Protein AF-A0A831XTN6-F1 (afdb_monomer_lite)

Radius of gyration: 26.87 Å; chains: 1; bounding box: 68×41×62 Å

pLDDT: mean 73.23, std 20.13, range [35.06, 96.0]

Structure (mmCIF, N/CA/C/O backbone):
data_AF-A0A831XTN6-F1
#
_entry.id   AF-A0A831XTN6-F1
#
loop_
_atom_site.group_PDB
_atom_site.id
_atom_site.type_symbol
_atom_site.label_atom_id
_atom_site.label_alt_id
_atom_site.label_comp_id
_atom_site.label_asym_id
_atom_site.label_entity_id
_atom_site.label_seq_id
_atom_site.pdbx_PDB_ins_code
_atom_site.Cartn_x
_atom_site.Cartn_y
_atom_site.Cartn_z
_atom_site.occupancy
_atom_site.B_iso_or_equiv
_atom_site.auth_seq_id
_atom_site.auth_comp_id
_atom_site.auth_asym_id
_atom_site.auth_atom_id
_atom_site.pdbx_PDB_model_num
ATOM 1 N N . MET A 1 1 ? -16.492 12.397 29.092 1.00 52.09 1 MET A N 1
ATOM 2 C CA . MET A 1 1 ? -15.744 11.549 28.146 1.00 52.09 1 MET A CA 1
ATOM 3 C C . MET A 1 1 ? -14.907 10.580 28.959 1.00 52.09 1 MET A C 1
ATOM 5 O O . MET A 1 1 ? -14.128 11.041 29.787 1.00 52.09 1 MET A O 1
ATOM 9 N N . SER A 1 2 ? -15.124 9.276 28.821 1.00 69.94 2 SER A N 1
ATOM 10 C CA . SER A 1 2 ? -14.352 8.264 29.554 1.00 69.94 2 SER A CA 1
ATOM 11 C C . SER A 1 2 ? -13.003 7.994 28.875 1.00 69.94 2 SER A C 1
ATOM 13 O O . SER A 1 2 ? -12.858 8.210 27.672 1.00 69.94 2 SER A O 1
ATOM 15 N N . ILE A 1 3 ? -12.017 7.496 29.633 1.00 70.88 3 ILE A N 1
ATOM 16 C CA . ILE A 1 3 ? -10.706 7.072 29.098 1.00 70.88 3 ILE A CA 1
ATOM 17 C C . ILE A 1 3 ? -10.896 6.105 27.910 1.00 70.88 3 ILE A C 1
ATOM 19 O O . ILE A 1 3 ? -10.268 6.280 26.870 1.00 70.88 3 ILE A O 1
ATOM 23 N N . ARG A 1 4 ? -11.870 5.188 28.005 1.00 66.75 4 ARG A N 1
ATOM 24 C CA . ARG A 1 4 ? -12.209 4.204 26.962 1.00 66.75 4 ARG A CA 1
ATOM 25 C C . ARG A 1 4 ? -12.845 4.797 25.695 1.00 66.75 4 ARG A C 1
ATOM 27 O O . ARG A 1 4 ? -12.539 4.349 24.597 1.00 66.75 4 ARG A O 1
ATOM 34 N N . GLU A 1 5 ? -13.688 5.830 25.799 1.00 73.38 5 GLU A N 1
ATOM 35 C CA . GLU A 1 5 ? -14.213 6.535 24.607 1.00 73.38 5 GLU A CA 1
ATOM 36 C C . GLU A 1 5 ? -13.087 7.209 23.813 1.00 73.38 5 GLU A C 1
ATOM 38 O O . GLU A 1 5 ? -13.129 7.279 22.582 1.00 73.38 5 GLU A O 1
ATOM 43 N N . ASN A 1 6 ? -12.064 7.694 24.520 1.00 80.31 6 ASN A N 1
ATOM 44 C CA . ASN A 1 6 ? -10.897 8.299 23.895 1.00 80.31 6 ASN A CA 1
ATOM 45 C C . ASN A 1 6 ? -10.014 7.242 23.207 1.00 80.31 6 ASN A C 1
ATOM 47 O O . ASN A 1 6 ? -9.513 7.497 22.115 1.00 80.31 6 ASN A O 1
ATOM 51 N N . GLU A 1 7 ? -9.893 6.043 23.786 1.00 79.94 7 GLU A N 1
ATOM 52 C CA . GLU A 1 7 ? -9.185 4.901 23.185 1.00 79.94 7 GLU A CA 1
ATOM 53 C C . GLU A 1 7 ? -9.844 4.434 21.879 1.00 79.94 7 GLU A C 1
ATOM 55 O O . GLU A 1 7 ? -9.161 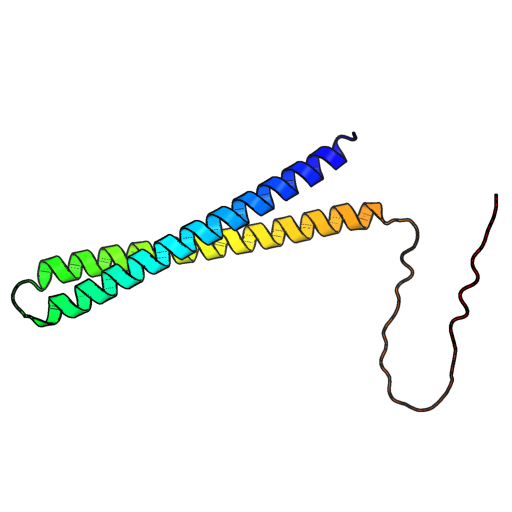4.324 20.861 1.00 79.94 7 GLU A O 1
ATOM 60 N N . ILE A 1 8 ? -11.172 4.255 21.855 1.00 79.19 8 ILE A N 1
ATOM 61 C CA . ILE A 1 8 ? -11.903 3.877 20.629 1.00 79.19 8 ILE A CA 1
ATOM 62 C C . ILE A 1 8 ? -11.737 4.952 19.549 1.00 79.19 8 ILE A C 1
ATOM 64 O O . ILE A 1 8 ? -11.508 4.641 18.377 1.00 79.19 8 ILE A O 1
ATOM 68 N N . ARG A 1 9 ? -11.814 6.234 19.925 1.00 81.50 9 ARG A N 1
ATOM 69 C CA . ARG A 1 9 ? -11.598 7.345 18.989 1.00 81.50 9 ARG A CA 1
ATOM 70 C C . ARG A 1 9 ? -10.172 7.353 18.431 1.00 81.50 9 ARG A C 1
ATOM 72 O O . ARG A 1 9 ? -10.014 7.540 17.227 1.00 81.50 9 ARG A O 1
ATOM 79 N N . SER A 1 10 ? -9.165 7.124 19.276 1.00 85.31 10 SER A N 1
ATOM 80 C CA . SER A 1 10 ? -7.760 7.026 18.857 1.00 85.31 10 SER A CA 1
ATOM 81 C C . SER A 1 10 ? -7.562 5.893 17.853 1.00 85.31 10 SER A C 1
ATOM 83 O O . SER A 1 10 ? -6.994 6.096 16.785 1.00 85.31 10 SER A O 1
ATOM 85 N N . ARG A 1 11 ? -8.128 4.715 18.127 1.00 81.31 11 ARG A N 1
ATOM 86 C CA . ARG A 1 11 ? -8.008 3.561 17.226 1.00 81.31 11 ARG A CA 1
ATOM 87 C C . ARG A 1 11 ? -8.731 3.758 15.902 1.00 81.31 11 ARG A C 1
ATOM 89 O O . ARG A 1 11 ? -8.237 3.332 14.864 1.00 81.31 11 ARG A O 1
ATOM 96 N N . ARG A 1 12 ? -9.888 4.427 15.901 1.00 82.88 12 ARG A N 1
ATOM 97 C CA . ARG A 1 12 ? -10.576 4.807 14.655 1.00 82.88 12 ARG A CA 1
ATOM 98 C C . ARG A 1 12 ? -9.714 5.744 13.805 1.00 82.88 12 ARG A C 1
ATOM 100 O O . ARG A 1 12 ? -9.637 5.549 12.596 1.00 82.88 12 ARG A O 1
ATOM 107 N N . PHE A 1 13 ? -9.026 6.697 14.434 1.00 89.38 13 PHE A N 1
ATOM 108 C CA . PHE A 1 13 ? -8.073 7.565 13.745 1.00 89.38 13 PHE A CA 1
ATOM 109 C C . PHE A 1 13 ? -6.900 6.769 13.146 1.00 89.38 13 PHE A C 1
ATOM 111 O O . PHE A 1 13 ? -6.599 6.925 11.966 1.00 89.38 13 PHE A O 1
ATOM 118 N N . GLU A 1 14 ? -6.298 5.849 13.905 1.00 87.00 14 GLU A N 1
ATOM 119 C CA . GLU A 1 14 ? -5.234 4.959 13.405 1.00 87.00 14 GLU A CA 1
ATOM 120 C C . GLU A 1 14 ? -5.700 4.097 12.219 1.00 87.00 14 GLU A C 1
ATOM 122 O O . GLU A 1 14 ? -4.979 3.931 11.234 1.00 87.00 14 GLU A O 1
ATOM 127 N N . VAL A 1 15 ? -6.932 3.582 12.273 1.00 89.31 15 VAL A N 1
ATOM 128 C CA . VAL A 1 15 ? -7.567 2.846 11.171 1.00 89.31 15 VAL A CA 1
ATOM 129 C C . VAL A 1 15 ? -7.684 3.701 9.909 1.00 89.31 15 VAL A C 1
ATOM 131 O O . VAL A 1 15 ? -7.424 3.204 8.808 1.00 89.31 15 VAL A O 1
ATOM 134 N N . ASP A 1 16 ? -8.067 4.968 10.040 1.00 89.44 16 ASP A N 1
ATOM 135 C CA . ASP A 1 16 ? -8.192 5.878 8.903 1.00 89.44 16 ASP A CA 1
ATOM 136 C C . ASP A 1 16 ? -6.826 6.262 8.314 1.00 89.44 16 ASP A C 1
ATOM 138 O O . ASP A 1 16 ? -6.676 6.270 7.087 1.00 89.44 16 ASP A O 1
ATOM 142 N N . GLU A 1 17 ? -5.808 6.462 9.151 1.00 93.00 17 GLU A N 1
ATOM 143 C CA . GLU A 1 17 ? -4.424 6.678 8.710 1.00 93.00 17 GLU A CA 1
ATOM 144 C C . GLU A 1 17 ? -3.864 5.450 7.973 1.00 93.00 17 GLU A C 1
ATOM 146 O O . GLU A 1 17 ? -3.308 5.578 6.880 1.00 93.00 17 GLU A O 1
ATOM 151 N N . MET A 1 18 ? -4.098 4.234 8.479 1.00 90.00 18 MET A N 1
ATOM 152 C CA . MET A 1 18 ? -3.713 3.001 7.778 1.00 90.00 18 MET A CA 1
ATOM 153 C C . MET A 1 18 ? -4.413 2.863 6.420 1.00 90.00 18 MET A C 1
ATOM 155 O O . MET A 1 18 ? -3.795 2.455 5.434 1.00 90.00 18 MET A O 1
ATOM 159 N N . ARG A 1 19 ? -5.698 3.234 6.326 1.00 90.19 19 ARG A N 1
ATOM 160 C CA . ARG A 1 19 ? -6.436 3.246 5.050 1.00 90.19 19 ARG A CA 1
ATOM 161 C C . ARG A 1 19 ? -5.873 4.273 4.072 1.00 90.19 19 ARG A C 1
ATOM 163 O O . ARG A 1 19 ? -5.851 3.993 2.873 1.00 90.19 19 ARG A O 1
ATOM 170 N N . ARG A 1 20 ? -5.457 5.449 4.552 1.00 94.50 20 ARG A N 1
ATOM 171 C CA . ARG A 1 20 ? -4.783 6.462 3.728 1.00 94.50 20 ARG A CA 1
ATOM 172 C C . ARG A 1 20 ? -3.459 5.914 3.204 1.00 94.50 20 ARG A C 1
ATOM 174 O O . ARG A 1 20 ? -3.301 5.825 1.993 1.00 94.50 20 ARG A O 1
ATOM 181 N N . LYS A 1 21 ? -2.612 5.388 4.091 1.00 92.88 21 LYS A N 1
ATOM 182 C CA . LYS A 1 21 ? -1.323 4.784 3.734 1.00 92.88 21 LYS A CA 1
ATOM 183 C C . LYS A 1 21 ? -1.448 3.677 2.680 1.00 92.88 21 LYS A C 1
ATOM 185 O O . LYS A 1 21 ? -0.684 3.654 1.723 1.00 92.88 21 LYS A O 1
ATOM 190 N N . ILE A 1 22 ? -2.428 2.776 2.808 1.00 91.38 22 ILE A N 1
ATOM 191 C CA . ILE A 1 22 ? -2.685 1.731 1.795 1.00 91.38 22 ILE A CA 1
ATOM 192 C C . ILE A 1 22 ? -3.004 2.342 0.426 1.00 91.38 22 ILE A C 1
ATOM 194 O O . ILE A 1 22 ? -2.594 1.793 -0.595 1.00 91.38 22 ILE A O 1
ATOM 198 N N . ARG A 1 23 ? -3.757 3.445 0.398 1.00 94.81 23 ARG A N 1
ATOM 199 C CA . ARG A 1 23 ? -4.134 4.141 -0.835 1.00 94.81 23 ARG A CA 1
ATOM 200 C C . ARG A 1 23 ? -2.915 4.773 -1.500 1.00 94.81 23 ARG A C 1
ATOM 202 O O . ARG A 1 23 ? -2.697 4.532 -2.681 1.00 94.81 23 ARG A O 1
ATOM 209 N N . ASP A 1 24 ? -2.106 5.479 -0.718 1.00 93.81 24 ASP A N 1
ATOM 210 C CA . ASP A 1 24 ? -0.901 6.160 -1.196 1.00 93.81 24 ASP A CA 1
ATOM 211 C C . ASP A 1 24 ? 0.121 5.145 -1.737 1.00 93.81 24 ASP A C 1
ATOM 213 O O . ASP A 1 24 ? 0.675 5.312 -2.823 1.00 93.81 24 ASP A O 1
ATOM 217 N N . LEU A 1 25 ? 0.307 4.023 -1.032 1.00 92.06 25 LEU A N 1
ATOM 218 C CA . LEU A 1 25 ? 1.157 2.924 -1.493 1.00 92.06 25 LEU A CA 1
ATOM 219 C C . LEU A 1 25 ? 0.626 2.270 -2.776 1.00 92.06 25 LEU A C 1
ATOM 221 O O . LEU A 1 25 ? 1.412 1.897 -3.643 1.00 92.06 25 LEU A O 1
ATOM 225 N N . ALA A 1 26 ? -0.694 2.121 -2.918 1.00 91.44 26 ALA A N 1
ATOM 226 C CA . ALA A 1 26 ? -1.293 1.573 -4.133 1.00 91.44 26 ALA A CA 1
ATOM 227 C C . ALA A 1 26 ? -1.114 2.511 -5.338 1.00 91.44 26 ALA A C 1
ATOM 229 O O . ALA A 1 26 ? -0.870 2.037 -6.447 1.00 91.44 26 ALA A O 1
ATOM 230 N N . GLU A 1 27 ? -1.188 3.825 -5.126 1.00 95.31 27 GLU A N 1
ATOM 231 C CA . GLU A 1 27 ? -0.905 4.814 -6.165 1.00 95.31 27 GLU A CA 1
ATOM 232 C C . GLU A 1 27 ? 0.570 4.779 -6.584 1.00 95.31 27 GLU A C 1
ATOM 234 O O . GLU A 1 27 ? 0.871 4.684 -7.775 1.00 95.31 27 GLU A O 1
ATOM 239 N N . LEU A 1 28 ? 1.492 4.758 -5.615 1.00 94.19 28 LEU A N 1
ATOM 240 C CA . LEU A 1 28 ? 2.924 4.633 -5.889 1.00 94.19 28 LEU A CA 1
ATOM 241 C C . LEU A 1 28 ? 3.241 3.342 -6.656 1.00 94.19 28 LEU A C 1
ATOM 243 O O . LEU A 1 28 ? 4.033 3.352 -7.600 1.00 94.19 28 LEU A O 1
ATOM 247 N N . LYS A 1 29 ?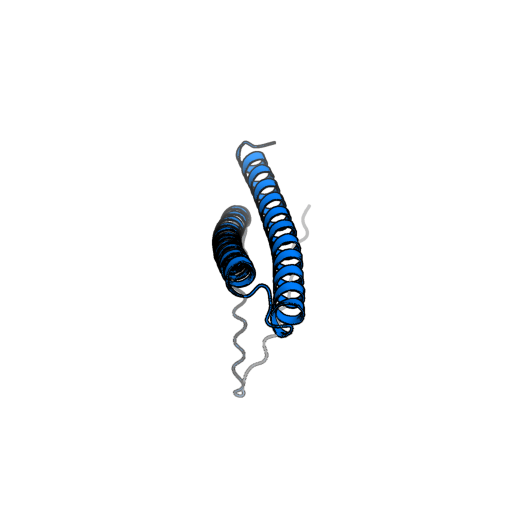 2.583 2.235 -6.295 1.00 93.25 29 LYS A N 1
ATOM 248 C CA . LYS A 1 29 ? 2.688 0.966 -7.019 1.00 93.25 29 LYS A CA 1
ATOM 249 C C . LYS A 1 29 ? 2.312 1.132 -8.495 1.00 93.25 29 LYS A C 1
ATOM 251 O O . LYS A 1 29 ? 3.088 0.737 -9.360 1.00 93.25 29 LYS A O 1
ATOM 256 N N . ALA A 1 30 ? 1.169 1.755 -8.782 1.00 93.00 30 ALA A N 1
ATOM 257 C CA . ALA A 1 30 ? 0.702 1.971 -10.152 1.00 93.00 30 ALA A CA 1
ATOM 258 C C . ALA A 1 30 ? 1.665 2.859 -10.966 1.00 93.00 30 ALA A C 1
ATOM 260 O O . ALA A 1 30 ? 1.911 2.606 -12.147 1.00 93.00 30 ALA A O 1
ATOM 261 N N . GLN A 1 31 ? 2.262 3.875 -10.335 1.00 93.19 31 GLN A N 1
ATOM 262 C CA . GLN A 1 31 ? 3.274 4.726 -10.972 1.00 93.19 31 GLN A CA 1
ATOM 263 C C . GLN A 1 31 ? 4.556 3.947 -11.321 1.00 93.19 31 GLN A C 1
ATOM 265 O O . GLN A 1 31 ? 5.136 4.142 -12.396 1.00 93.19 31 GLN A O 1
ATOM 270 N N . LEU A 1 32 ? 4.994 3.043 -10.441 1.00 92.19 32 LEU A N 1
ATOM 271 C CA . LEU A 1 32 ? 6.158 2.184 -10.676 1.00 92.19 32 LEU A CA 1
ATOM 272 C C . LEU A 1 32 ? 5.891 1.120 -11.747 1.00 92.19 32 LEU A C 1
ATOM 274 O O . LEU A 1 32 ? 6.757 0.899 -12.593 1.00 92.19 32 LEU A O 1
ATOM 278 N N . GLU A 1 33 ? 4.702 0.512 -11.758 1.00 91.94 33 GLU A N 1
ATOM 279 C CA . GLU A 1 33 ? 4.260 -0.405 -12.821 1.00 91.94 33 GLU A CA 1
ATOM 280 C C . GLU A 1 33 ? 4.286 0.307 -14.185 1.00 91.94 33 GLU A C 1
ATOM 282 O O . GLU A 1 33 ? 4.945 -0.162 -15.111 1.00 91.94 33 GLU A O 1
ATOM 287 N N . SER A 1 34 ? 3.726 1.520 -14.280 1.00 92.12 34 SER A N 1
ATOM 288 C CA . SER A 1 34 ? 3.790 2.319 -15.515 1.00 92.12 34 SER A CA 1
ATOM 289 C C . SER A 1 34 ? 5.226 2.666 -15.934 1.00 92.12 34 SER A C 1
ATOM 291 O O . SER A 1 34 ? 5.544 2.704 -17.124 1.00 92.12 34 SER A O 1
ATOM 293 N N . SER A 1 35 ? 6.120 2.913 -14.973 1.00 89.00 35 SER A N 1
ATOM 294 C CA . SER A 1 35 ? 7.536 3.185 -15.257 1.00 89.00 35 SER A CA 1
ATOM 295 C C . SER A 1 35 ? 8.263 1.949 -15.800 1.00 89.00 35 SER A C 1
ATOM 297 O O . SER A 1 35 ? 9.106 2.072 -16.691 1.00 89.00 35 SER A O 1
ATOM 299 N N . LEU A 1 36 ? 7.921 0.759 -15.300 1.00 88.38 36 LEU A N 1
ATOM 300 C CA . LEU A 1 36 ? 8.441 -0.520 -15.788 1.00 88.38 36 LEU A CA 1
ATOM 301 C C . LEU A 1 36 ? 7.952 -0.858 -17.195 1.00 88.38 36 LEU A C 1
ATOM 303 O O . LEU A 1 36 ? 8.748 -1.344 -18.005 1.00 88.38 36 LEU A O 1
ATOM 307 N N . ASP A 1 37 ? 6.688 -0.571 -17.498 1.00 87.12 37 ASP A N 1
ATOM 308 C CA . ASP A 1 37 ? 6.129 -0.766 -18.838 1.00 87.12 37 ASP A CA 1
ATOM 309 C C . ASP A 1 37 ? 6.880 0.097 -19.859 1.00 87.12 37 ASP A C 1
ATOM 311 O O . ASP A 1 37 ? 7.424 -0.415 -20.837 1.00 87.12 37 ASP A O 1
ATOM 315 N N . ARG A 1 38 ? 7.065 1.391 -19.555 1.00 86.00 38 ARG A N 1
ATOM 316 C CA . ARG A 1 38 ? 7.827 2.319 -20.413 1.00 86.00 38 ARG A CA 1
ATOM 317 C C . ARG A 1 38 ? 9.277 1.882 -20.631 1.00 86.00 38 ARG A C 1
ATOM 319 O O . ARG A 1 38 ? 9.813 2.048 -21.726 1.00 86.00 38 ARG A O 1
ATOM 326 N N . LEU A 1 39 ? 9.935 1.347 -19.599 1.00 83.50 39 LEU A N 1
ATOM 327 C CA . LEU A 1 39 ? 11.301 0.823 -19.723 1.00 83.50 39 LEU A CA 1
ATOM 328 C C . LEU A 1 39 ? 11.360 -0.444 -20.579 1.00 83.50 39 LEU A C 1
ATOM 330 O O . LEU A 1 39 ? 12.325 -0.633 -21.319 1.00 83.50 39 LEU A O 1
ATOM 334 N N . SER A 1 40 ? 10.337 -1.294 -20.494 1.00 78.19 40 SER A N 1
ATOM 335 C CA . SER A 1 40 ? 10.238 -2.510 -21.304 1.00 78.19 40 SER A CA 1
ATOM 336 C C . SER A 1 40 ? 10.060 -2.171 -22.788 1.00 78.19 40 SER A C 1
ATOM 338 O O . SER A 1 40 ? 10.753 -2.751 -23.625 1.00 78.19 40 SER A O 1
ATOM 340 N N . ASP A 1 41 ? 9.240 -1.164 -23.101 1.00 76.00 41 ASP A N 1
ATOM 341 C CA . ASP A 1 41 ? 9.049 -0.660 -24.468 1.00 76.00 41 ASP A CA 1
ATOM 342 C C . ASP A 1 41 ? 10.325 -0.010 -25.033 1.00 76.00 41 ASP A C 1
ATOM 344 O O . ASP A 1 41 ? 10.701 -0.238 -26.186 1.00 76.00 41 ASP A O 1
ATOM 348 N N . ALA A 1 42 ? 11.049 0.761 -24.213 1.00 69.50 42 ALA A N 1
ATOM 349 C CA . ALA A 1 42 ? 12.294 1.421 -24.615 1.00 69.50 42 ALA A CA 1
ATOM 350 C C . ALA A 1 42 ? 13.472 0.440 -24.818 1.00 69.50 42 ALA A C 1
ATOM 352 O O . ALA A 1 42 ? 14.355 0.679 -25.647 1.00 69.50 42 ALA A O 1
ATOM 353 N N . GLY A 1 43 ? 13.494 -0.681 -24.086 1.00 62.81 43 GLY A N 1
ATOM 354 C CA . GLY A 1 43 ? 14.551 -1.700 -24.142 1.00 62.81 43 GLY A CA 1
ATOM 355 C C . GLY A 1 43 ? 14.574 -2.544 -25.426 1.00 62.81 43 GLY A C 1
ATOM 356 O O . GLY A 1 43 ? 15.601 -3.158 -25.744 1.00 62.81 43 GLY A O 1
ATOM 357 N N . ALA A 1 44 ? 13.493 -2.537 -26.215 1.00 59.62 44 ALA A N 1
ATOM 358 C CA . ALA A 1 44 ? 13.393 -3.278 -27.476 1.00 59.62 44 ALA A CA 1
ATOM 359 C C . ALA A 1 44 ? 14.372 -2.779 -28.570 1.00 59.62 44 ALA A C 1
ATOM 361 O O . ALA A 1 44 ? 14.686 -3.518 -29.501 1.00 59.62 44 ALA A O 1
ATOM 362 N N . GLY A 1 45 ? 14.925 -1.563 -28.430 1.00 62.41 45 GLY A N 1
ATOM 363 C CA . GLY A 1 45 ? 15.824 -0.908 -29.400 1.00 62.41 45 GLY A CA 1
ATOM 364 C C . GLY A 1 45 ? 17.324 -1.254 -29.315 1.00 62.41 45 GLY A C 1
ATOM 365 O O . GLY A 1 45 ? 18.144 -0.623 -29.982 1.00 62.41 45 GLY A O 1
ATOM 366 N N . GLY A 1 46 ? 17.727 -2.228 -28.494 1.00 57.81 46 GLY A N 1
ATOM 367 C CA . GLY A 1 46 ? 19.030 -2.914 -28.589 1.00 57.81 46 GLY A CA 1
ATOM 368 C C . GLY A 1 46 ? 20.299 -2.182 -28.113 1.00 57.81 46 GLY A C 1
ATOM 369 O O . GLY A 1 46 ? 21.268 -2.862 -27.790 1.00 57.81 46 GLY A O 1
ATOM 370 N N . ARG A 1 47 ? 20.338 -0.845 -28.005 1.00 59.94 47 ARG A N 1
ATOM 371 C CA . ARG A 1 47 ? 21.596 -0.109 -27.712 1.00 59.94 47 ARG A CA 1
ATOM 372 C C . ARG A 1 47 ? 21.912 0.162 -26.229 1.00 59.94 47 ARG A C 1
ATOM 374 O O . ARG A 1 47 ? 23.033 0.562 -25.941 1.00 59.94 47 ARG A O 1
ATOM 381 N N . ALA A 1 48 ? 20.991 -0.080 -25.290 1.00 61.09 48 ALA A N 1
ATOM 382 C CA . ALA A 1 48 ? 21.172 0.267 -23.866 1.00 61.09 48 ALA A CA 1
ATOM 383 C C . ALA A 1 48 ? 20.694 -0.824 -22.881 1.00 61.09 48 ALA A C 1
ATOM 385 O O . ALA A 1 48 ? 20.090 -0.515 -21.854 1.00 61.09 48 ALA A O 1
ATOM 386 N N . ARG A 1 49 ? 20.932 -2.107 -23.196 1.00 64.25 49 ARG A N 1
ATOM 387 C CA . ARG A 1 49 ? 20.398 -3.243 -22.416 1.00 64.25 49 ARG A CA 1
ATOM 388 C C . ARG A 1 49 ? 20.880 -3.273 -20.956 1.00 64.25 49 ARG A C 1
ATOM 390 O O . ARG A 1 49 ? 20.042 -3.258 -20.068 1.00 64.25 49 ARG A O 1
ATOM 397 N N . GLY A 1 50 ? 22.187 -3.162 -20.699 1.00 67.25 50 GLY A N 1
ATOM 398 C CA . GLY A 1 50 ? 22.737 -3.285 -19.335 1.00 67.25 50 GLY A CA 1
ATOM 399 C C . GLY A 1 50 ? 22.182 -2.269 -18.324 1.00 67.25 50 GLY A C 1
ATOM 400 O O . GLY A 1 50 ? 21.664 -2.651 -17.285 1.00 67.25 50 GLY A O 1
ATOM 401 N N . SER A 1 51 ? 22.186 -0.971 -18.656 1.00 72.69 51 SER A N 1
ATOM 402 C CA . SER A 1 51 ? 21.652 0.064 -17.748 1.00 72.69 51 SER A CA 1
ATOM 403 C C . SER A 1 51 ? 20.124 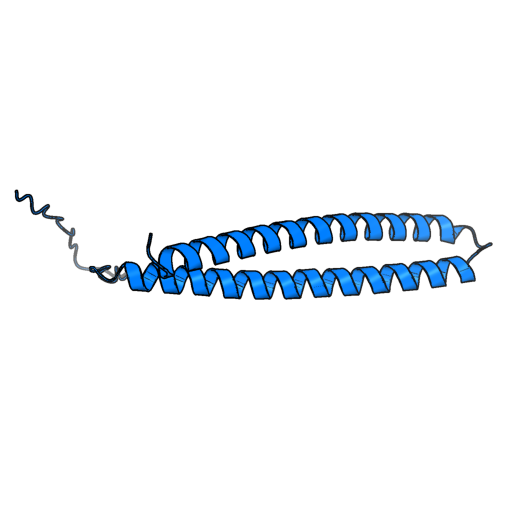0.013 -17.599 1.00 72.69 51 SER A C 1
ATOM 405 O O . SER A 1 51 ? 19.591 0.473 -16.587 1.00 72.69 51 SER A O 1
ATOM 407 N N . SER A 1 52 ? 19.411 -0.522 -18.595 1.00 76.50 52 SER A N 1
ATOM 408 C CA . SER A 1 52 ? 17.953 -0.679 -18.536 1.00 76.50 52 SER A CA 1
ATOM 409 C C . SER A 1 52 ? 17.551 -1.869 -17.663 1.00 76.50 52 SER A C 1
ATOM 411 O O . SER A 1 52 ? 16.567 -1.770 -16.930 1.00 76.50 52 SER A O 1
ATOM 413 N N . ASP A 1 53 ? 18.340 -2.945 -17.680 1.00 81.44 53 ASP A N 1
ATOM 414 C CA . ASP A 1 53 ? 18.118 -4.135 -16.858 1.00 81.44 53 ASP A CA 1
ATOM 415 C C . ASP A 1 53 ? 18.320 -3.837 -15.361 1.00 81.44 53 ASP A C 1
ATOM 417 O O . ASP A 1 53 ? 17.448 -4.174 -14.559 1.00 81.44 53 ASP A O 1
ATOM 421 N N . ASP A 1 54 ? 19.367 -3.094 -14.984 1.00 84.25 54 ASP A N 1
ATOM 422 C CA . ASP A 1 54 ? 19.602 -2.683 -13.585 1.00 84.25 54 ASP A CA 1
ATOM 423 C C . ASP A 1 54 ? 18.469 -1.793 -13.038 1.00 84.25 54 ASP A C 1
ATOM 425 O O . ASP A 1 54 ? 18.001 -1.941 -11.901 1.00 84.25 54 ASP A O 1
ATOM 429 N N . ARG A 1 55 ? 17.981 -0.857 -13.867 1.00 85.12 55 ARG A N 1
ATOM 430 C CA . ARG A 1 55 ? 16.843 0.013 -13.522 1.00 85.12 55 ARG A CA 1
ATOM 431 C C . ARG A 1 55 ? 15.562 -0.795 -13.365 1.00 85.12 55 ARG A C 1
ATOM 433 O O . ARG A 1 55 ? 14.810 -0.572 -12.417 1.00 85.12 55 ARG A O 1
ATOM 440 N N . ARG A 1 56 ? 15.326 -1.749 -14.266 1.00 87.62 56 ARG A N 1
ATOM 441 C CA . ARG A 1 56 ? 14.188 -2.670 -14.201 1.00 87.62 56 ARG A CA 1
ATOM 442 C C . ARG A 1 56 ? 14.247 -3.527 -12.937 1.00 87.62 56 ARG A C 1
ATOM 444 O O . ARG A 1 56 ? 13.229 -3.655 -12.261 1.00 87.62 56 ARG A O 1
ATOM 451 N N . GLU A 1 57 ? 15.408 -4.073 -12.577 1.00 90.56 57 GLU A N 1
ATOM 452 C CA . GLU A 1 57 ? 15.566 -4.847 -11.341 1.00 90.56 57 GLU A CA 1
ATOM 453 C C . GLU A 1 57 ? 15.264 -3.993 -10.103 1.00 90.56 57 GLU A C 1
ATOM 455 O O . GLU A 1 57 ? 14.514 -4.418 -9.221 1.00 90.56 57 GLU A O 1
ATOM 460 N N . THR A 1 58 ? 15.789 -2.766 -10.067 1.00 91.31 58 THR A N 1
ATOM 461 C CA . THR A 1 58 ? 15.562 -1.823 -8.964 1.00 91.31 58 THR A CA 1
ATOM 462 C C . THR A 1 58 ? 14.073 -1.525 -8.786 1.00 91.31 58 THR A C 1
ATOM 464 O O . THR A 1 58 ? 13.544 -1.671 -7.685 1.00 91.31 58 THR A O 1
ATOM 467 N N . LEU A 1 59 ? 13.363 -1.195 -9.869 1.00 90.44 59 LEU A N 1
ATOM 468 C CA . LEU A 1 59 ? 11.922 -0.927 -9.823 1.00 90.44 59 LEU A CA 1
ATOM 469 C C . LEU A 1 59 ? 11.112 -2.162 -9.405 1.00 90.44 59 LEU A C 1
ATOM 471 O O . LEU A 1 59 ? 10.188 -2.051 -8.601 1.00 90.44 59 LEU A O 1
ATOM 475 N N . MET A 1 60 ? 11.477 -3.351 -9.893 1.00 92.50 60 MET A N 1
ATOM 476 C CA . MET A 1 60 ? 10.844 -4.609 -9.480 1.00 92.50 60 MET A CA 1
ATOM 477 C C . MET A 1 60 ? 11.058 -4.900 -7.990 1.00 92.50 60 MET A C 1
ATOM 479 O O . MET A 1 60 ? 10.161 -5.429 -7.329 1.00 92.50 60 MET A O 1
ATOM 483 N N . ARG A 1 61 ? 12.229 -4.557 -7.440 1.00 94.69 61 ARG A N 1
ATOM 484 C CA . ARG A 1 61 ? 12.509 -4.670 -6.003 1.00 94.69 61 ARG A CA 1
ATOM 485 C C . ARG A 1 61 ? 11.624 -3.717 -5.201 1.00 94.69 61 ARG A C 1
ATOM 487 O O . ARG A 1 61 ? 10.939 -4.181 -4.290 1.00 94.69 61 ARG A O 1
ATOM 494 N N . SER A 1 62 ? 11.550 -2.447 -5.600 1.00 93.12 62 SER A N 1
ATOM 495 C CA . SER A 1 62 ? 10.680 -1.451 -4.960 1.00 93.12 62 SER A CA 1
ATOM 496 C C . SER A 1 62 ? 9.200 -1.842 -5.013 1.00 93.12 62 SER A C 1
ATOM 498 O O . SER A 1 62 ? 8.497 -1.715 -4.014 1.00 93.12 62 SER A O 1
ATOM 500 N N . LEU A 1 63 ? 8.721 -2.401 -6.131 1.00 93.38 63 LEU A N 1
ATOM 501 C CA . LEU A 1 63 ? 7.351 -2.917 -6.224 1.00 93.38 63 LEU A CA 1
ATOM 502 C C . LEU A 1 63 ? 7.073 -4.023 -5.204 1.00 93.38 63 LEU A C 1
ATOM 504 O O . LEU A 1 63 ? 6.049 -3.992 -4.526 1.00 93.38 63 LEU A O 1
ATOM 508 N N . ARG A 1 64 ? 7.985 -4.992 -5.062 1.00 94.62 64 ARG A N 1
ATOM 509 C CA . ARG A 1 64 ? 7.829 -6.091 -4.092 1.00 94.62 64 ARG A CA 1
ATOM 510 C C . ARG A 1 64 ? 7.814 -5.587 -2.651 1.00 94.62 64 ARG A C 1
ATOM 512 O O . ARG A 1 64 ? 7.099 -6.148 -1.818 1.00 94.62 64 ARG A O 1
ATOM 519 N N . GLU A 1 65 ? 8.602 -4.559 -2.354 1.00 95.56 65 GLU A N 1
ATOM 520 C CA . GLU A 1 65 ? 8.626 -3.903 -1.044 1.00 95.56 65 GLU A CA 1
ATOM 521 C C . GLU A 1 65 ? 7.297 -3.200 -0.756 1.00 95.56 65 GLU A C 1
ATOM 523 O O . GLU A 1 65 ? 6.685 -3.472 0.277 1.00 95.56 65 GLU A O 1
ATOM 528 N N . ILE A 1 66 ? 6.785 -2.412 -1.704 1.00 93.25 66 ILE A N 1
ATOM 529 C CA . ILE A 1 66 ? 5.480 -1.746 -1.585 1.00 93.25 66 ILE A CA 1
ATOM 530 C C . ILE A 1 66 ? 4.350 -2.767 -1.425 1.00 93.25 66 ILE A C 1
ATOM 532 O O . ILE A 1 66 ? 3.490 -2.618 -0.560 1.00 93.25 66 ILE A O 1
ATOM 536 N N . GLU A 1 67 ? 4.352 -3.853 -2.199 1.00 93.94 67 GLU A N 1
ATOM 537 C CA . GLU A 1 67 ? 3.359 -4.921 -2.048 1.00 93.94 67 GLU A CA 1
ATOM 538 C C . GLU A 1 67 ? 3.417 -5.587 -0.672 1.00 93.94 67 GLU A C 1
ATOM 540 O O . GLU A 1 67 ? 2.377 -5.927 -0.099 1.00 93.94 67 GLU A O 1
ATOM 545 N N . ARG A 1 68 ? 4.623 -5.790 -0.130 1.00 96.00 68 ARG A N 1
ATOM 546 C CA . ARG A 1 68 ? 4.801 -6.310 1.228 1.00 96.00 68 ARG A CA 1
ATOM 547 C C . ARG A 1 68 ? 4.234 -5.333 2.255 1.00 96.00 68 ARG A C 1
ATOM 549 O O . ARG A 1 68 ? 3.506 -5.775 3.139 1.00 96.00 68 ARG A O 1
ATOM 556 N N . GLU A 1 69 ? 4.518 -4.045 2.119 1.00 94.44 69 GLU A N 1
ATOM 557 C CA . GLU A 1 69 ? 4.043 -3.017 3.045 1.00 94.44 69 GLU A CA 1
ATOM 558 C C . GLU A 1 69 ? 2.517 -2.851 2.999 1.00 94.44 69 GLU A C 1
ATOM 560 O O . GLU A 1 69 ? 1.870 -2.760 4.046 1.00 94.44 69 GLU A O 1
ATOM 565 N N . ILE A 1 70 ? 1.909 -2.910 1.808 1.00 90.38 70 ILE A N 1
ATOM 566 C CA . ILE A 1 70 ? 0.447 -2.920 1.651 1.00 90.38 70 ILE A CA 1
ATOM 567 C C . ILE A 1 70 ? -0.160 -4.121 2.381 1.00 90.38 70 ILE A C 1
ATOM 569 O O . ILE A 1 70 ? -1.153 -3.956 3.092 1.00 90.38 70 ILE A O 1
ATOM 573 N N . ARG A 1 71 ? 0.412 -5.325 2.224 1.00 94.50 71 ARG A N 1
ATOM 574 C CA . ARG A 1 71 ? -0.076 -6.528 2.922 1.00 94.50 71 ARG A CA 1
ATOM 575 C C . ARG A 1 71 ? 0.017 -6.369 4.438 1.00 94.50 71 ARG A C 1
ATOM 577 O O . ARG A 1 71 ? -0.996 -6.507 5.110 1.00 94.50 71 ARG A O 1
ATOM 584 N N . GLN A 1 72 ? 1.179 -5.971 4.952 1.00 93.12 72 GLN A N 1
ATOM 585 C CA . GLN A 1 72 ? 1.383 -5.750 6.388 1.00 93.12 72 GLN A CA 1
ATOM 586 C C . GLN A 1 72 ? 0.419 -4.701 6.959 1.00 93.12 72 GLN A C 1
ATOM 588 O O . GLN A 1 72 ? -0.155 -4.899 8.026 1.00 93.12 72 GLN A O 1
ATOM 593 N N . THR A 1 73 ? 0.191 -3.605 6.229 1.00 89.12 73 THR A N 1
ATOM 594 C CA . THR A 1 73 ? -0.732 -2.545 6.662 1.00 89.12 73 THR A CA 1
ATOM 595 C C . THR A 1 73 ? -2.187 -3.024 6.641 1.00 89.12 73 THR A C 1
ATOM 597 O O . THR A 1 73 ? -2.970 -2.650 7.510 1.00 89.12 73 THR A O 1
ATOM 600 N N . ARG A 1 74 ? -2.571 -3.884 5.686 1.00 89.69 74 ARG A N 1
ATOM 601 C CA . ARG A 1 74 ? -3.903 -4.517 5.658 1.00 89.69 74 ARG A CA 1
ATOM 602 C C . ARG A 1 74 ? -4.107 -5.490 6.815 1.00 89.69 74 ARG A C 1
ATOM 604 O O . ARG A 1 74 ? -5.185 -5.492 7.402 1.00 89.69 74 ARG A O 1
ATOM 611 N N . ASP A 1 75 ? -3.091 -6.274 7.155 1.00 91.38 75 ASP A N 1
ATOM 612 C CA . ASP A 1 75 ? -3.156 -7.197 8.288 1.00 91.38 75 ASP A CA 1
ATOM 613 C C . ASP A 1 75 ? -3.318 -6.423 9.604 1.00 91.38 75 ASP A C 1
ATOM 615 O O . ASP A 1 75 ? -4.221 -6.719 10.388 1.00 91.38 75 ASP A O 1
ATOM 619 N N . ALA A 1 76 ? -2.532 -5.357 9.799 1.00 86.44 76 ALA A N 1
ATOM 620 C CA . ALA A 1 76 ? -2.671 -4.458 10.946 1.00 86.44 76 ALA A CA 1
ATOM 621 C C . ALA A 1 76 ? -4.066 -3.808 11.007 1.00 86.44 76 ALA A C 1
ATOM 623 O O . ALA A 1 76 ? -4.704 -3.795 12.058 1.00 86.44 76 ALA A O 1
ATOM 624 N N . LEU A 1 77 ? -4.585 -3.345 9.865 1.00 89.31 77 LEU A N 1
ATOM 625 C CA . LEU A 1 77 ? -5.930 -2.782 9.756 1.00 89.31 77 LEU A CA 1
ATOM 626 C C . LEU A 1 77 ? -7.018 -3.777 10.185 1.00 89.31 77 LEU A C 1
ATOM 628 O O . LEU A 1 77 ? -7.974 -3.375 10.848 1.00 89.31 77 LEU A O 1
ATOM 632 N N . ASN A 1 78 ? -6.898 -5.051 9.806 1.00 86.88 78 ASN A N 1
ATOM 633 C CA . ASN A 1 78 ? -7.853 -6.087 10.201 1.00 86.88 78 ASN A CA 1
ATOM 634 C C . ASN A 1 78 ? -7.816 -6.325 11.713 1.00 86.88 78 ASN A C 1
ATOM 636 O O . ASN A 1 78 ? -8.868 -6.324 12.350 1.00 86.88 78 ASN A O 1
ATOM 640 N N . VAL A 1 79 ? -6.618 -6.420 12.298 1.00 87.75 79 VAL A N 1
ATOM 641 C CA . VAL A 1 79 ? -6.447 -6.564 13.752 1.00 87.75 79 VAL A CA 1
ATOM 642 C C . VAL A 1 79 ? -7.072 -5.384 14.501 1.00 87.75 79 VAL A C 1
ATOM 644 O O . VAL A 1 79 ? -7.843 -5.592 15.438 1.00 87.75 79 VAL A O 1
ATOM 647 N N . SER A 1 80 ? -6.810 -4.146 14.074 1.00 83.94 80 SER A N 1
ATOM 648 C CA . SER A 1 80 ? -7.386 -2.958 14.715 1.00 83.94 80 SER A CA 1
ATOM 649 C C . SER A 1 80 ? -8.911 -2.897 14.581 1.00 83.94 80 SER A C 1
ATOM 651 O O . SER A 1 80 ? -9.586 -2.486 15.523 1.00 83.94 80 SER A O 1
ATOM 653 N N . ARG A 1 81 ? -9.480 -3.335 13.449 1.00 84.25 81 ARG A N 1
ATOM 654 C CA . ARG A 1 81 ? -10.941 -3.428 13.276 1.00 84.25 81 ARG A CA 1
ATOM 655 C C . ARG A 1 81 ? -11.562 -4.435 14.238 1.00 84.25 81 ARG A C 1
ATOM 657 O O . ARG A 1 81 ? -12.504 -4.080 14.938 1.00 84.25 81 ARG A O 1
ATOM 664 N N . GLU A 1 82 ? -11.004 -5.642 14.329 1.00 86.56 82 GLU A N 1
ATOM 665 C CA . GLU A 1 82 ? -11.490 -6.663 15.265 1.00 86.56 82 GLU A CA 1
ATOM 666 C C . GLU A 1 82 ? -11.420 -6.190 16.722 1.00 86.56 82 GLU A C 1
ATOM 668 O O . GLU A 1 82 ? -12.310 -6.483 17.517 1.00 86.56 82 GLU A O 1
ATOM 673 N N . GLN A 1 83 ? -10.372 -5.450 17.092 1.00 81.31 83 GLN A N 1
ATOM 674 C CA . GLN A 1 83 ? -10.240 -4.890 18.437 1.00 81.31 83 GLN A CA 1
ATOM 675 C C . GLN A 1 83 ? -11.323 -3.849 18.740 1.00 81.31 83 GLN A C 1
ATOM 677 O O . GLN A 1 83 ? -11.909 -3.893 19.820 1.00 81.31 83 GLN A O 1
ATOM 682 N N . ILE A 1 84 ? -11.618 -2.950 17.793 1.00 81.06 84 ILE A N 1
ATOM 683 C CA . ILE A 1 84 ? -12.708 -1.972 17.935 1.00 81.06 84 ILE A CA 1
ATOM 684 C C . ILE A 1 84 ? -14.051 -2.698 18.077 1.00 81.06 84 ILE A C 1
ATOM 686 O O . ILE A 1 84 ? -14.809 -2.396 18.994 1.00 81.06 84 ILE A O 1
ATOM 690 N N . GLU A 1 85 ? -14.327 -3.694 17.232 1.00 80.38 85 GLU A N 1
ATOM 691 C CA . GLU A 1 85 ? -15.570 -4.475 17.298 1.00 80.38 85 GLU A CA 1
ATOM 692 C C . GLU A 1 85 ? -15.725 -5.204 18.640 1.00 80.38 85 GLU A C 1
ATOM 694 O O . GLU A 1 85 ? -16.811 -5.205 19.224 1.00 80.38 85 GLU A O 1
ATOM 699 N N . ARG A 1 86 ? -14.640 -5.781 19.177 1.00 77.75 86 ARG A N 1
ATOM 700 C CA . ARG A 1 86 ? -14.647 -6.406 20.509 1.00 77.75 86 ARG A CA 1
ATOM 701 C C . ARG A 1 86 ? -14.958 -5.385 21.601 1.00 77.75 86 ARG A C 1
AT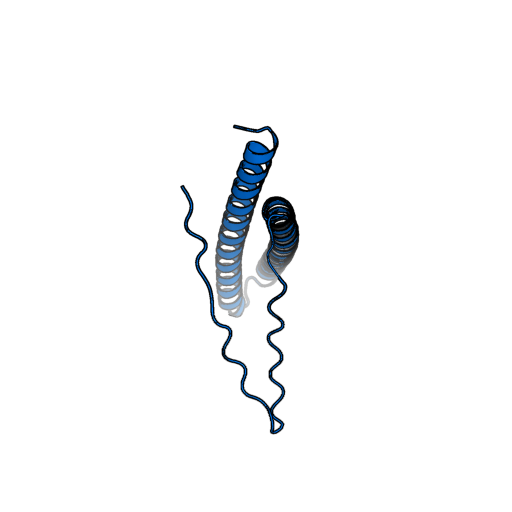OM 703 O O . ARG A 1 86 ? -15.823 -5.651 22.434 1.00 77.75 86 ARG A O 1
ATOM 710 N N . GLU A 1 87 ? -14.324 -4.217 21.584 1.00 73.19 87 GLU A N 1
ATOM 711 C CA . GLU A 1 87 ? -14.562 -3.166 22.583 1.00 73.19 87 GLU A CA 1
ATOM 712 C C . GLU A 1 87 ? -15.975 -2.585 22.515 1.00 73.19 87 GLU A C 1
ATOM 714 O O . GLU A 1 87 ? -16.606 -2.358 23.549 1.00 73.19 87 GLU A O 1
ATOM 719 N N . GLU A 1 88 ? -16.521 -2.432 21.311 1.00 71.69 88 GLU A N 1
ATOM 720 C CA . GLU A 1 88 ? -17.909 -2.021 21.105 1.00 71.69 88 GLU A CA 1
ATOM 721 C C . GLU A 1 88 ? -18.910 -3.127 21.490 1.00 71.69 88 GLU A C 1
ATOM 723 O O . GLU A 1 88 ? -20.012 -2.836 21.966 1.00 71.69 88 GLU A O 1
ATOM 728 N N . SER A 1 89 ? -18.551 -4.407 21.336 1.00 58.81 89 SER A N 1
ATOM 729 C CA . SER A 1 89 ? -19.403 -5.544 21.719 1.00 58.81 89 SER A CA 1
ATOM 730 C C . SER A 1 89 ? -19.520 -5.718 23.237 1.00 58.81 89 SER A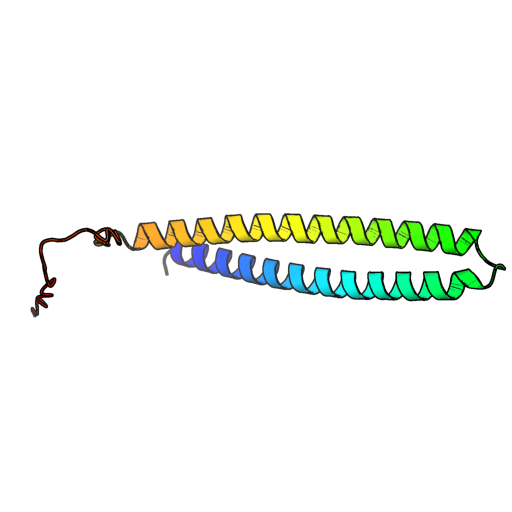 C 1
ATOM 732 O O . SER A 1 89 ? -20.626 -5.933 23.731 1.00 58.81 89 SER A O 1
ATOM 734 N N . VAL A 1 90 ? -18.430 -5.516 23.992 1.00 59.12 90 VAL A N 1
ATOM 735 C CA . VAL A 1 90 ? -18.434 -5.516 25.470 1.00 59.12 90 VAL A CA 1
ATOM 736 C C . VAL A 1 90 ? -19.330 -4.398 26.014 1.00 59.12 90 VAL A C 1
ATOM 738 O O . VAL A 1 90 ? -19.941 -4.540 27.072 1.00 59.12 90 VAL A O 1
ATOM 741 N N . HIS A 1 91 ? -19.473 -3.299 25.270 1.00 50.81 91 HIS A N 1
ATOM 742 C CA . HIS A 1 91 ? -20.348 -2.194 25.646 1.00 50.81 91 HIS A CA 1
ATOM 743 C C . HIS A 1 91 ? -21.844 -2.476 25.405 1.00 50.81 91 HIS A C 1
ATOM 745 O O . HIS A 1 91 ? -22.690 -1.892 26.077 1.00 50.81 91 HIS A O 1
ATOM 751 N N . ASN A 1 92 ? -22.183 -3.419 24.518 1.00 47.62 92 ASN A N 1
ATOM 752 C CA . ASN A 1 92 ? -23.561 -3.846 24.237 1.00 47.62 92 ASN A CA 1
ATOM 753 C C . ASN A 1 92 ? -24.063 -4.957 25.188 1.00 47.62 92 ASN A C 1
ATOM 755 O O . ASN A 1 92 ? -24.997 -5.682 24.852 1.00 47.62 92 ASN A O 1
ATOM 759 N N . GLY A 1 93 ? -23.472 -5.085 26.382 1.00 45.19 93 GLY A N 1
ATOM 760 C CA . GLY A 1 93 ? -23.846 -6.036 27.439 1.00 45.19 93 GLY A CA 1
ATOM 761 C C . GLY A 1 93 ? -25.201 -5.789 28.124 1.00 45.19 93 GLY A C 1
ATOM 762 O O . GLY A 1 93 ? -25.376 -6.199 29.266 1.00 45.19 93 GLY A O 1
ATOM 763 N N . TYR A 1 94 ? -26.149 -5.140 27.445 1.00 40.72 94 TYR A N 1
ATOM 764 C CA . TYR A 1 94 ? -27.580 -5.307 27.698 1.00 40.72 94 TYR A CA 1
ATOM 765 C C . TYR A 1 94 ? -28.168 -6.067 26.498 1.00 40.72 94 TYR A C 1
ATOM 767 O O . TYR A 1 94 ? -28.440 -5.490 25.448 1.00 40.72 94 TYR A O 1
ATOM 775 N N . ASP A 1 95 ? -28.269 -7.388 26.667 1.00 45.78 95 ASP A N 1
ATOM 776 C CA . ASP A 1 95 ? -29.069 -8.355 25.905 1.00 45.78 95 ASP A CA 1
ATOM 777 C C . ASP A 1 95 ? -29.181 -8.165 24.383 1.00 45.78 95 ASP A C 1
ATOM 779 O O . ASP A 1 95 ? -30.237 -7.836 23.839 1.00 4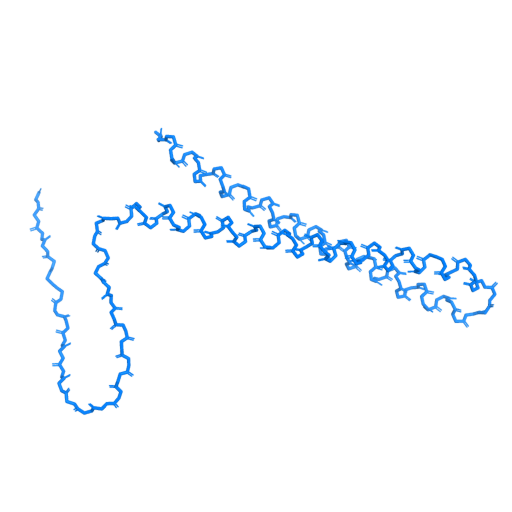5.78 95 ASP A O 1
ATOM 783 N N . ARG A 1 96 ? -28.138 -8.556 23.642 1.00 50.34 96 ARG A N 1
ATOM 784 C CA . ARG A 1 96 ? -28.373 -9.148 22.316 1.00 50.34 96 ARG A CA 1
ATOM 785 C C . ARG A 1 96 ? -28.614 -10.642 22.500 1.00 50.34 96 ARG A C 1
ATOM 787 O O . ARG A 1 96 ? -27.677 -11.434 22.470 1.00 50.34 96 ARG A O 1
ATOM 794 N N . ILE A 1 97 ? -29.880 -11.013 22.704 1.00 44.56 97 ILE A N 1
ATOM 795 C CA . ILE A 1 97 ? -30.329 -12.408 22.604 1.00 44.56 97 ILE A CA 1
ATOM 796 C C . ILE A 1 97 ? -29.829 -12.947 21.252 1.00 44.56 97 ILE A C 1
ATOM 798 O O . ILE A 1 97 ? -30.075 -12.302 20.226 1.00 44.56 97 ILE A O 1
ATOM 802 N N . PRO A 1 98 ? -29.113 -14.083 21.211 1.00 43.09 98 PRO A N 1
ATOM 803 C CA . PRO A 1 98 ? -28.622 -14.645 19.964 1.00 43.09 98 PRO A CA 1
ATOM 804 C C . PRO A 1 98 ? -29.816 -15.004 19.078 1.00 43.09 98 PRO A C 1
ATOM 806 O O . PRO A 1 98 ? -30.553 -15.950 19.350 1.00 43.09 98 PRO A O 1
ATOM 809 N N . VAL A 1 99 ? -30.021 -14.246 18.001 1.00 39.66 99 VAL A N 1
ATOM 810 C CA . VAL A 1 99 ? -30.973 -14.629 16.959 1.00 39.66 99 VAL A CA 1
ATOM 811 C C . VAL A 1 99 ? -30.310 -15.746 16.160 1.00 39.66 99 VAL A C 1
ATOM 813 O O . VAL A 1 99 ? -29.512 -15.500 15.258 1.00 39.66 99 VAL A O 1
ATOM 816 N N . ALA A 1 100 ? -30.599 -16.994 16.526 1.00 42.38 100 ALA A N 1
ATOM 817 C CA . ALA A 1 100 ? -30.228 -18.152 15.729 1.00 42.38 100 ALA A CA 1
ATOM 818 C C . ALA A 1 100 ? -30.991 -18.097 14.395 1.00 42.38 100 ALA A C 1
ATOM 820 O O . ALA A 1 100 ? -32.149 -18.499 14.309 1.00 42.38 100 ALA A O 1
ATOM 821 N N . ILE A 1 101 ? -30.350 -17.599 13.334 1.00 38.78 101 ILE A N 1
ATOM 822 C CA . ILE A 1 101 ? -30.872 -17.718 11.968 1.00 38.78 101 ILE A CA 1
ATOM 823 C C . ILE A 1 101 ? -30.543 -19.131 11.473 1.00 38.78 101 ILE A C 1
ATOM 825 O O . ILE A 1 101 ? -29.583 -19.364 10.743 1.00 38.78 101 ILE A O 1
ATOM 829 N N . GLY A 1 102 ? -31.328 -20.108 11.924 1.00 35.06 102 GLY A N 1
ATOM 830 C CA . GLY A 1 102 ? -31.316 -21.463 11.387 1.00 35.06 102 GLY A CA 1
ATOM 831 C C . GLY A 1 102 ? -32.277 -21.566 10.206 1.00 35.06 102 GLY A C 1
ATOM 832 O O . GLY A 1 102 ? -33.487 -21.607 10.403 1.00 35.06 102 GLY A O 1
ATOM 833 N N . SER A 1 103 ? -31.770 -21.656 8.974 1.00 35.31 103 SER A N 1
ATOM 834 C CA . SER A 1 103 ? -32.607 -22.063 7.836 1.00 35.31 103 SER A CA 1
ATOM 835 C C . SER A 1 103 ? -32.627 -23.592 7.729 1.00 35.31 103 SER A C 1
ATOM 837 O O . SER A 1 103 ? -31.843 -24.210 7.015 1.00 35.31 103 SER A O 1
ATOM 839 N N . ARG A 1 104 ? -33.538 -24.243 8.464 1.00 42.06 104 ARG A N 1
ATOM 840 C CA . ARG A 1 104 ? -33.858 -25.662 8.248 1.00 42.06 104 ARG A CA 1
ATOM 841 C C . ARG A 1 104 ? -35.127 -25.747 7.403 1.00 42.06 104 ARG A C 1
ATOM 843 O O . ARG A 1 104 ? -36.232 -25.603 7.914 1.00 42.06 104 ARG A O 1
ATOM 850 N N . ARG A 1 105 ? -34.994 -25.992 6.095 1.00 42.75 105 ARG A N 1
ATOM 851 C CA . ARG A 1 105 ? -36.139 -26.447 5.287 1.00 42.75 105 ARG A CA 1
ATOM 852 C C . ARG A 1 105 ? -36.480 -27.875 5.706 1.00 42.75 105 ARG A C 1
ATOM 854 O O . ARG A 1 105 ? -35.765 -28.808 5.361 1.00 42.75 105 ARG A O 1
ATOM 861 N N . GLY A 1 106 ? -37.580 -28.033 6.436 1.00 35.91 106 GLY A N 1
ATOM 862 C CA . GLY A 1 106 ? -38.121 -29.340 6.796 1.00 35.91 106 GLY A CA 1
ATOM 863 C C . GLY A 1 106 ? -39.354 -29.234 7.687 1.00 35.91 106 GLY A C 1
ATOM 864 O O . GLY A 1 106 ? -39.224 -29.337 8.893 1.00 35.91 106 GLY A O 1
ATOM 865 N N . ARG A 1 107 ? -40.513 -29.002 7.054 1.00 47.41 107 ARG A N 1
ATOM 866 C CA . ARG A 1 107 ? -41.898 -29.268 7.502 1.00 47.41 107 ARG A CA 1
ATOM 867 C C . ARG A 1 107 ? -42.159 -29.279 9.020 1.00 47.41 107 ARG A C 1
ATOM 869 O O . ARG A 1 107 ? -41.922 -30.281 9.683 1.00 47.41 107 ARG A O 1
ATOM 876 N N . GLY A 1 108 ? -42.837 -28.237 9.497 1.00 47.78 108 GLY A N 1
ATOM 877 C CA . GLY A 1 108 ? -43.597 -28.273 10.747 1.00 47.78 108 GLY A CA 1
ATOM 878 C C . GLY A 1 108 ? -43.261 -27.131 11.699 1.00 47.78 108 GLY A C 1
ATOM 879 O O . GLY A 1 108 ? -42.126 -27.001 12.128 1.00 47.78 108 GLY A O 1
ATOM 880 N N . GLN A 1 109 ? -44.306 -26.388 12.062 1.00 37.62 109 GLN A N 1
ATOM 881 C CA . GLN A 1 109 ? -44.388 -25.338 13.082 1.00 37.62 109 GLN A CA 1
ATOM 882 C C . GLN A 1 109 ? -43.930 -23.928 12.687 1.00 37.62 109 GLN A C 1
ATOM 884 O O . GLN A 1 109 ? -42.763 -23.598 12.509 1.00 37.62 109 GLN A O 1
ATOM 889 N N . VAL A 1 110 ? -44.965 -23.102 12.562 1.00 51.09 110 VAL A N 1
ATOM 890 C CA . VAL A 1 110 ? -44.974 -21.649 12.568 1.00 51.09 110 VAL A CA 1
ATOM 891 C C . VAL A 1 110 ? -44.812 -21.201 14.016 1.00 51.09 110 VAL A C 1
ATOM 893 O O . VAL A 1 110 ? -45.645 -21.578 14.831 1.00 51.09 110 VAL A O 1
ATOM 896 N N . GLU A 1 111 ? -43.855 -20.327 14.320 1.00 41.62 111 GLU A N 1
ATOM 897 C CA . GLU A 1 111 ? -44.000 -19.421 15.463 1.00 41.62 111 GLU A CA 1
ATOM 898 C C . GLU A 1 111 ? -43.617 -18.003 15.039 1.00 41.62 111 GLU A C 1
ATOM 900 O O . GLU A 1 111 ? -42.460 -17.661 14.802 1.00 41.62 111 GLU A O 1
ATOM 905 N N . HIS A 1 112 ? -44.647 -17.174 14.880 1.00 40.03 112 HIS A N 1
ATOM 906 C CA . HIS A 1 112 ? -44.511 -15.736 14.712 1.00 40.03 112 HIS A CA 1
ATOM 907 C C . HIS A 1 112 ? -44.053 -15.160 16.051 1.00 40.03 112 HIS A C 1
ATOM 909 O O . HIS A 1 112 ? -44.808 -15.176 17.023 1.00 40.03 112 HIS A O 1
ATOM 915 N N . ILE A 1 113 ? -42.835 -14.626 16.115 1.00 45.88 113 ILE A N 1
ATOM 916 C CA . ILE A 1 113 ? -42.361 -13.961 17.329 1.00 45.88 113 ILE A CA 1
ATOM 917 C C . ILE A 1 113 ? -43.134 -12.645 17.491 1.00 45.88 113 ILE A C 1
ATOM 919 O O . ILE A 1 113 ? -42.976 -11.698 16.718 1.00 45.88 113 ILE A O 1
ATOM 923 N N . ARG A 1 114 ? -44.003 -12.595 18.505 1.00 43.47 114 ARG A N 1
ATOM 924 C CA . ARG A 1 114 ? -44.780 -11.415 18.894 1.00 43.47 114 ARG A CA 1
ATOM 925 C C . ARG A 1 114 ? -43.918 -10.521 19.786 1.00 43.47 114 ARG A C 1
ATOM 927 O O . ARG A 1 114 ? -43.667 -10.850 20.939 1.00 43.47 114 ARG A O 1
ATOM 934 N N . ILE A 1 115 ? -43.480 -9.381 19.257 1.00 46.81 115 ILE A N 1
ATOM 935 C CA . ILE A 1 115 ? -42.717 -8.379 20.013 1.00 46.81 115 ILE A CA 1
ATOM 936 C C . ILE A 1 115 ? -43.695 -7.552 20.854 1.00 46.81 115 ILE A C 1
ATOM 938 O O . ILE A 1 115 ? -44.502 -6.798 20.308 1.00 46.81 115 ILE A O 1
ATOM 942 N N . VAL A 1 116 ? -43.625 -7.668 22.182 1.00 41.78 116 VAL A N 1
ATOM 943 C CA . VAL A 1 116 ? -44.368 -6.796 23.104 1.00 41.78 116 VAL A CA 1
ATOM 944 C C . VAL A 1 116 ? -43.444 -5.658 23.539 1.00 41.78 116 VAL A C 1
ATOM 946 O O . VAL A 1 116 ? -42.409 -5.893 24.158 1.00 41.78 116 VAL A O 1
ATOM 949 N N . ARG A 1 117 ? -43.802 -4.415 23.193 1.00 46.28 117 ARG A N 1
ATOM 950 C CA . ARG A 1 117 ? -43.125 -3.204 23.684 1.00 46.28 117 ARG A CA 1
ATOM 951 C C . ARG A 1 117 ? -43.550 -2.971 25.132 1.00 46.28 117 ARG A C 1
ATOM 953 O O . ARG A 1 117 ? -44.731 -2.738 25.371 1.00 46.28 117 ARG A O 1
ATOM 960 N N . ASN A 1 118 ? -42.617 -3.000 26.080 1.00 41.34 118 ASN A N 1
ATOM 961 C CA . ASN A 1 118 ? -42.905 -2.555 27.440 1.00 41.34 118 ASN A CA 1
ATOM 962 C C . ASN A 1 118 ? -42.710 -1.030 27.494 1.00 41.34 118 ASN A C 1
ATOM 964 O O . ASN A 1 118 ? -41.584 -0.546 27.429 1.00 41.34 118 ASN A O 1
ATOM 968 N N . GLN A 1 119 ? -43.808 -0.272 27.517 1.00 45.50 119 GLN A N 1
ATOM 969 C CA . GLN A 1 119 ? -43.784 1.153 27.855 1.00 45.50 119 GLN A CA 1
ATOM 970 C C . GLN A 1 119 ? -43.921 1.287 29.371 1.00 45.50 119 GLN A C 1
ATOM 972 O O . GLN A 1 119 ? -44.876 0.747 29.924 1.00 45.50 119 GLN A O 1
ATOM 977 N N . ARG A 1 120 ? -43.010 2.013 30.023 1.00 44.56 120 ARG A N 1
ATOM 978 C CA . ARG A 1 120 ? -43.183 2.671 31.336 1.00 44.56 120 ARG A CA 1
ATOM 979 C C . ARG A 1 120 ? -41.882 3.388 31.679 1.00 44.56 120 ARG A C 1
ATOM 981 O O . ARG A 1 120 ? -40.827 2.809 31.453 1.00 44.56 120 ARG A O 1
ATOM 988 N N . SER A 1 121 ? -41.858 4.562 32.289 1.00 40.44 121 SER A N 1
ATOM 989 C CA . SER A 1 121 ? -42.766 5.703 32.485 1.00 40.44 121 SER A CA 1
ATOM 990 C C . SER A 1 121 ? -41.840 6.838 32.921 1.00 40.44 121 SER A C 1
ATOM 992 O O . SER A 1 121 ? -40.758 6.519 33.463 1.00 40.44 121 SER A O 1
#

Secondary structure (DSSP, 8-state):
--HHHHHHHHHHHHHHHHHHHHHHHHHHHHHHHHHHHHHHHHHTTSS-HHHHHHHHHHHHHHHHHHHHHHHHHHHHHHHHHHHHHHHHHHHT-S------------S--------------

Sequence (121 aa):
MSIRENEIRSRRFEVDEMRRKIRDLAELKAQLESSLDRLSDAGAGGRARGSSDDRRETLMRSLREIEREIRQTRDALNVSREQIEREESVHNGYDRIPVAIGSRRGRGQVEHIRIVRNQRS

Foldseek 3Di:
DDPLVVVLVVLVVVLVVLVVLLVVLVVVLVVLVVVLVVLVVVCVPPDDPPVSVVVNVVSVVVNVVSVVVSVVSVVVSVVSVVVSVVSVVVVPPPDPDDPPPDPDPDDDDDDDDDDDDDDDD